Protein AF-A0A399YR48-F1 (afdb_monomer)

Foldseek 3Di:
DDPPPCVVLVVCVVVLVLVVLLVVLVVQCVPPPSQLALSSLLSNLSSCVSVVVNVSSLVSLCSSLVSPVPDPSNVVSVVSNVVD

Nearest PDB structures (foldseek):
  6fdp-assembly1_A  TM=8.894E-01  e=1.713E-01  Homo sapiens
  6fd7-assembly1_A  TM=7.834E-01  e=1.713E-01  Homo sapiens
  9f1d-assembly1_DB  TM=8.749E-01  e=4.301E-01  Homo sapiens
  5l9u-assembly1_X  TM=7.550E-01  e=4.793E-01  Homo sapiens
  4yo3-assembly1_A  TM=8.117E-01  e=1.023E+00  Escherichia coli 042

Sequence (84 aa):
MLWYQFGPYEAYLAGGRYDDVVELANVTLDNQGGRNVEETWFYLGRALAGLGETADAAAAFERAARLNPDSSVGRAARAALGEG

Secondary structure (DSSP, 8-state):
----TTHHHHHHHHTT-HHHHHHHHHHHHHSTTGGG-HHHHHHHHHHHHHHT-HHHHHHHHHHHHHH-TTSHHHHHHHHHHH--

pLDDT: mean 87.21, std 13.98, range [36.09, 97.12]

Mean predicted aligned error: 4.7 Å

Radius of gyration: 11.9 Å; Cα contacts (8 Å, |Δi|>4): 106; chains: 1; bounding box: 27×26×36 Å

Solvent-accessible surface area (backbone atoms only — not comparable to full-atom values): 4441 Å² total; per-residue (Å²): 135,84,73,76,93,52,62,67,49,57,53,27,53,75,67,68,36,29,69,61,27,42,53,52,30,52,58,39,44,69,40,88,74,35,68,76,38,35,63,46,30,34,51,30,13,54,22,30,44,74,73,65,41,54,69,62,12,44,55,24,13,52,50,8,21,69,68,38,51,87,40,76,60,9,43,51,20,50,51,64,63,71,77,115

Structure (mmCIF, N/CA/C/O backbone):
data_AF-A0A399YR48-F1
#
_entry.id   AF-A0A399YR48-F1
#
loop_
_atom_site.group_PDB
_atom_site.id
_atom_site.type_symbol
_atom_site.label_atom_id
_atom_site.label_alt_id
_atom_site.label_comp_id
_atom_site.label_asym_id
_atom_site.label_entity_id
_atom_site.label_seq_id
_atom_site.pdbx_PDB_ins_code
_atom_site.Cartn_x
_atom_site.Cartn_y
_atom_site.Cartn_z
_atom_site.occupancy
_atom_site.B_iso_or_equiv
_atom_site.auth_seq_id
_atom_site.auth_comp_id
_atom_site.auth_asym_id
_atom_site.auth_atom_id
_atom_site.pdbx_PDB_model_num
ATOM 1 N N . MET A 1 1 ? 14.407 -0.516 -23.710 1.00 39.56 1 MET A N 1
ATOM 2 C CA . MET A 1 1 ? 14.539 -0.194 -22.273 1.00 39.56 1 MET A CA 1
ATOM 3 C C . MET A 1 1 ? 13.195 -0.428 -21.609 1.00 39.56 1 MET A C 1
ATOM 5 O O . MET A 1 1 ? 12.253 0.289 -21.916 1.00 39.56 1 MET A O 1
ATOM 9 N N . LEU A 1 2 ? 13.095 -1.486 -20.803 1.00 36.09 2 LEU A N 1
ATOM 10 C CA . LEU A 1 2 ? 11.895 -1.849 -20.050 1.00 36.09 2 LEU A CA 1
ATOM 11 C C . LEU A 1 2 ? 11.765 -0.874 -18.881 1.00 36.09 2 LEU A C 1
ATOM 13 O O . LEU A 1 2 ? 12.635 -0.834 -18.014 1.00 36.09 2 LEU A O 1
ATOM 17 N N . TRP A 1 3 ? 10.726 -0.047 -18.904 1.00 43.69 3 TRP A N 1
ATOM 18 C CA . TRP A 1 3 ? 10.387 0.787 -17.762 1.00 43.69 3 TRP A CA 1
ATOM 19 C C . TRP A 1 3 ? 10.012 -0.126 -16.593 1.00 43.69 3 TRP A C 1
ATOM 21 O O . TRP A 1 3 ? 9.220 -1.053 -16.748 1.00 43.69 3 TRP A O 1
ATOM 31 N N . TYR A 1 4 ? 10.641 0.134 -15.454 1.00 48.53 4 TYR A N 1
ATOM 32 C CA . TYR A 1 4 ? 10.353 -0.418 -14.134 1.00 48.53 4 TYR A CA 1
ATOM 33 C C . TYR A 1 4 ? 8.818 -0.465 -13.923 1.00 48.53 4 TYR A C 1
ATOM 35 O O . TYR A 1 4 ? 8.162 0.577 -13.910 1.00 48.53 4 TYR A O 1
ATOM 43 N N . GLN A 1 5 ? 8.216 -1.661 -13.888 1.00 58.38 5 GLN A N 1
ATOM 44 C CA . GLN A 1 5 ? 6.761 -1.881 -14.023 1.00 58.38 5 GLN A CA 1
ATOM 45 C C . GLN A 1 5 ? 5.954 -1.581 -12.736 1.00 58.38 5 GLN A C 1
ATOM 47 O O . GLN A 1 5 ? 5.135 -2.388 -12.314 1.00 58.38 5 GLN A O 1
ATOM 52 N N . PHE A 1 6 ? 6.136 -0.405 -12.128 1.00 64.12 6 PHE A N 1
ATOM 53 C CA . PHE A 1 6 ? 5.297 0.062 -11.003 1.00 64.12 6 PHE A CA 1
ATOM 54 C C . PHE A 1 6 ? 4.570 1.383 -11.276 1.00 64.12 6 PHE A C 1
ATOM 56 O O . PHE A 1 6 ? 3.643 1.732 -10.551 1.00 64.12 6 PHE A O 1
ATOM 63 N N . GLY A 1 7 ? 4.894 2.067 -12.381 1.00 77.06 7 GLY A N 1
ATOM 64 C CA . GLY A 1 7 ? 4.223 3.308 -12.790 1.00 77.06 7 GLY A CA 1
ATOM 65 C C . GLY A 1 7 ? 2.682 3.250 -12.839 1.00 77.06 7 GLY A C 1
ATOM 66 O O . GLY A 1 7 ? 2.049 4.246 -12.488 1.00 77.06 7 GLY A O 1
ATOM 67 N N . PRO A 1 8 ? 2.039 2.119 -13.207 1.00 83.31 8 PRO A N 1
ATOM 68 C CA . PRO A 1 8 ? 0.581 2.022 -13.155 1.00 83.31 8 PRO A CA 1
ATOM 69 C C . PRO A 1 8 ? 0.007 2.138 -11.735 1.00 83.31 8 PRO A C 1
ATOM 71 O O . PRO A 1 8 ? -1.028 2.776 -11.566 1.00 83.31 8 PRO A O 1
ATOM 74 N N . TYR A 1 9 ? 0.682 1.599 -10.710 1.00 89.56 9 TYR A N 1
ATOM 75 C CA . TYR A 1 9 ? 0.211 1.703 -9.324 1.00 89.56 9 TYR A CA 1
ATOM 76 C C . TYR A 1 9 ? 0.142 3.151 -8.860 1.00 89.56 9 TYR A C 1
ATOM 78 O O . TYR A 1 9 ? -0.863 3.584 -8.299 1.00 89.56 9 TYR A O 1
ATOM 86 N N . GLU A 1 10 ? 1.202 3.914 -9.120 1.00 87.44 10 GLU A N 1
ATOM 87 C CA . GLU A 1 10 ? 1.273 5.323 -8.744 1.00 87.44 10 GLU A CA 1
ATOM 88 C C . GLU A 1 10 ? 0.213 6.148 -9.473 1.00 87.44 10 GLU A C 1
ATOM 90 O O . GLU A 1 10 ? -0.461 6.969 -8.851 1.00 87.44 10 GLU A O 1
ATOM 95 N N . ALA A 1 11 ? 0.023 5.893 -10.770 1.00 90.75 11 ALA A N 1
ATOM 96 C CA . ALA A 1 11 ? -0.976 6.583 -11.575 1.00 90.75 11 ALA A CA 1
ATOM 97 C C . ALA A 1 11 ? -2.407 6.301 -11.091 1.00 90.75 11 ALA A C 1
ATOM 99 O O . ALA A 1 11 ? -3.207 7.230 -10.958 1.00 90.75 11 ALA A O 1
ATOM 100 N N . TYR A 1 12 ? -2.737 5.040 -10.799 1.00 92.19 12 TYR A N 1
ATOM 101 C CA . TYR A 1 12 ? -4.062 4.675 -10.303 1.00 92.19 12 TYR A CA 1
ATOM 102 C C . TYR A 1 12 ? -4.313 5.212 -8.893 1.00 92.19 12 TYR A C 1
ATOM 104 O O . TYR A 1 12 ? -5.363 5.809 -8.659 1.00 92.19 12 TYR A O 1
ATOM 112 N N . LEU A 1 13 ? -3.333 5.125 -7.987 1.00 92.12 13 LEU A N 1
ATOM 113 C CA . LEU A 1 13 ? -3.448 5.720 -6.652 1.00 92.12 13 LEU A CA 1
ATOM 114 C C . LEU A 1 13 ? -3.640 7.235 -6.704 1.00 92.12 13 LEU A C 1
ATOM 116 O O . LEU A 1 13 ? -4.502 7.760 -6.005 1.00 92.12 13 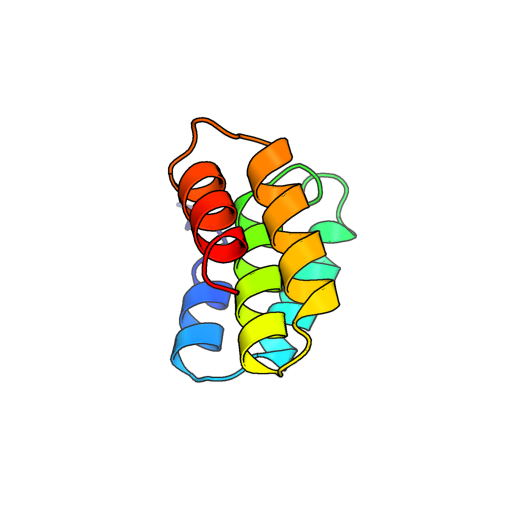LEU A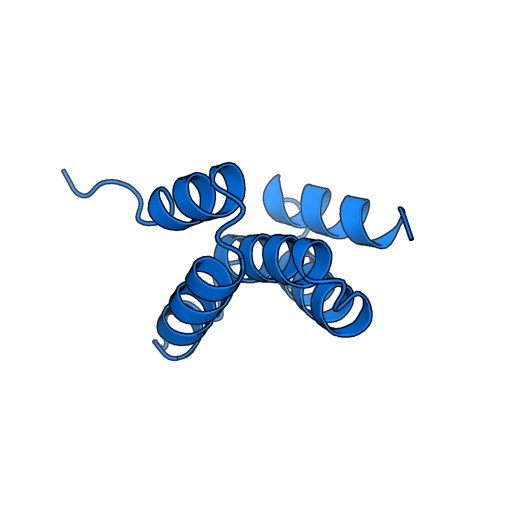 O 1
ATOM 120 N N . ALA A 1 14 ? -2.867 7.943 -7.531 1.00 91.75 14 ALA A N 1
ATOM 121 C CA . ALA A 1 14 ? -3.006 9.390 -7.684 1.00 91.75 14 ALA A CA 1
ATOM 122 C C . ALA A 1 14 ? -4.382 9.784 -8.246 1.00 91.75 14 ALA A C 1
ATOM 124 O O . ALA A 1 14 ? -4.906 10.843 -7.911 1.00 91.75 14 ALA A O 1
ATOM 125 N N . GLY A 1 15 ? -4.979 8.922 -9.074 1.00 93.31 15 GLY A N 1
ATOM 126 C CA . GLY A 1 15 ? -6.334 9.088 -9.593 1.00 93.31 15 GLY A CA 1
ATOM 127 C C . GLY A 1 15 ? -7.450 8.632 -8.647 1.00 93.31 15 GLY A C 1
ATOM 128 O O . GLY A 1 15 ? -8.608 8.692 -9.048 1.00 93.31 15 GLY A O 1
ATOM 129 N N . GLY A 1 16 ? -7.135 8.137 -7.442 1.00 93.81 16 GLY A N 1
ATOM 130 C CA . GLY A 1 16 ? -8.122 7.559 -6.518 1.00 93.81 16 GLY A CA 1
ATOM 131 C C . GLY A 1 16 ? -8.751 6.252 -7.015 1.00 93.81 16 GLY A C 1
ATOM 132 O O . GLY A 1 16 ? -9.786 5.824 -6.512 1.00 93.81 16 GLY A O 1
ATOM 133 N N . ARG A 1 17 ? -8.144 5.617 -8.020 1.00 96.88 17 ARG A N 1
ATOM 134 C CA . ARG A 1 17 ? -8.587 4.359 -8.624 1.00 96.88 17 ARG A CA 1
ATOM 135 C C . ARG A 1 17 ? -8.066 3.179 -7.809 1.00 96.88 17 ARG A C 1
ATOM 137 O O . ARG A 1 17 ? -7.173 2.454 -8.239 1.00 96.88 17 ARG A O 1
ATOM 144 N N . TYR A 1 18 ? -8.568 3.046 -6.588 1.00 96.56 18 TYR A N 1
ATOM 145 C CA . TYR A 1 18 ? -8.065 2.058 -5.637 1.00 96.56 18 TYR A CA 1
ATOM 146 C C . TYR A 1 18 ? -8.365 0.618 -6.066 1.00 96.56 18 TYR A C 1
ATOM 148 O O . TYR A 1 18 ? -7.476 -0.224 -5.981 1.00 96.56 18 TYR A O 1
ATOM 156 N N . ASP A 1 19 ? -9.549 0.342 -6.614 1.00 95.44 19 ASP A N 1
ATOM 157 C CA . ASP A 1 19 ? -9.901 -0.987 -7.129 1.00 95.44 19 ASP A CA 1
ATOM 158 C C . ASP A 1 19 ? -8.943 -1.469 -8.229 1.00 95.44 19 ASP A C 1
ATOM 160 O O . ASP A 1 19 ? -8.503 -2.616 -8.213 1.00 95.44 19 ASP A O 1
ATOM 164 N N . ASP A 1 20 ? -8.531 -0.581 -9.140 1.00 94.25 20 ASP A N 1
ATOM 165 C CA . ASP A 1 20 ? -7.563 -0.915 -10.194 1.00 94.25 20 ASP A CA 1
ATOM 166 C C . ASP A 1 20 ? -6.172 -1.248 -9.630 1.00 94.25 20 ASP A C 1
ATOM 168 O O . ASP A 1 20 ? -5.456 -2.096 -10.165 1.00 94.25 20 ASP A O 1
ATOM 172 N N . VAL A 1 21 ? -5.776 -0.599 -8.529 1.00 95.19 21 VAL A N 1
ATOM 173 C CA . VAL A 1 21 ? -4.528 -0.919 -7.818 1.00 95.19 21 VAL A CA 1
ATOM 174 C C . VAL A 1 21 ? -4.620 -2.300 -7.186 1.00 95.19 21 VAL A C 1
ATOM 176 O O . VAL A 1 21 ? -3.671 -3.073 -7.293 1.00 95.19 21 VAL A O 1
ATOM 179 N N . VAL A 1 22 ? -5.751 -2.616 -6.551 1.00 95.44 22 VAL A N 1
ATOM 180 C CA . VAL A 1 22 ? -5.997 -3.926 -5.937 1.00 95.44 22 VAL A CA 1
ATOM 181 C C . VAL A 1 22 ? -5.982 -5.024 -7.001 1.00 95.44 22 VAL A C 1
ATOM 183 O O . VAL A 1 22 ? -5.309 -6.038 -6.820 1.00 95.44 22 VAL A O 1
ATOM 186 N N . GLU A 1 23 ? -6.658 -4.821 -8.133 1.00 93.62 23 GLU A N 1
ATOM 187 C CA . GLU A 1 23 ? -6.673 -5.780 -9.240 1.00 93.62 23 GLU A CA 1
ATOM 188 C C . GLU A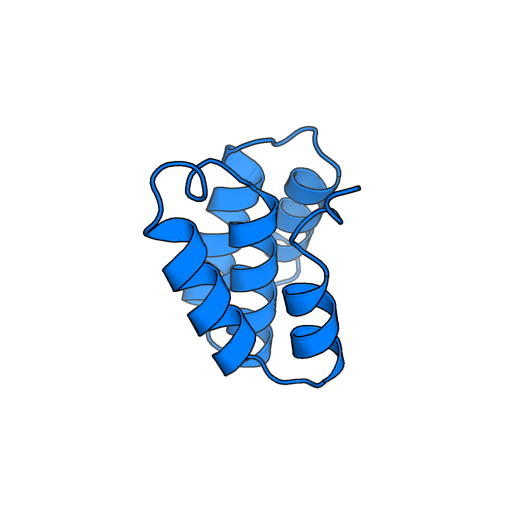 1 23 ? -5.260 -6.021 -9.788 1.00 93.62 23 GLU A C 1
ATOM 190 O O . GLU A 1 23 ? -4.802 -7.165 -9.860 1.00 93.62 23 GLU A O 1
ATOM 195 N N . LEU A 1 24 ? -4.527 -4.948 -10.099 1.00 90.62 24 LEU A N 1
ATOM 196 C CA . LEU A 1 24 ? -3.163 -5.051 -10.609 1.00 90.62 24 LEU A CA 1
ATOM 197 C C . LEU A 1 24 ? -2.219 -5.723 -9.600 1.00 90.62 24 LEU A C 1
ATOM 199 O O . LEU A 1 24 ? -1.372 -6.537 -9.990 1.00 90.62 24 LEU A O 1
ATOM 203 N N . ALA A 1 25 ? -2.380 -5.420 -8.310 1.00 91.25 25 ALA A N 1
ATOM 204 C CA . ALA A 1 25 ? -1.620 -6.047 -7.237 1.00 91.25 25 ALA A CA 1
ATOM 205 C C . ALA A 1 25 ? -1.901 -7.546 -7.182 1.00 91.25 25 ALA A C 1
ATOM 207 O O . ALA A 1 25 ? -0.959 -8.334 -7.197 1.00 91.25 25 ALA A O 1
ATOM 208 N N . ASN A 1 26 ? -3.167 -7.956 -7.213 1.00 90.44 26 ASN A N 1
ATOM 209 C CA . ASN A 1 26 ? -3.548 -9.366 -7.208 1.00 90.44 26 ASN A CA 1
ATOM 210 C C . ASN A 1 26 ? -2.981 -10.123 -8.414 1.00 90.44 26 ASN A C 1
ATOM 212 O O . ASN A 1 26 ? -2.389 -11.187 -8.236 1.00 90.44 26 ASN A O 1
ATOM 216 N N . VAL A 1 27 ? -3.067 -9.556 -9.622 1.00 88.69 27 VAL A N 1
ATOM 217 C CA . VAL A 1 27 ? -2.462 -10.149 -10.831 1.00 88.69 27 VAL A CA 1
ATOM 218 C C . VAL A 1 27 ? -0.945 -10.291 -10.678 1.00 88.69 27 VAL A C 1
ATOM 220 O O . VAL A 1 27 ? -0.362 -11.316 -11.035 1.00 88.69 27 VAL A O 1
ATOM 223 N N . THR A 1 28 ? -0.288 -9.278 -10.112 1.00 85.25 28 THR A N 1
ATOM 224 C CA . THR A 1 28 ? 1.160 -9.305 -9.878 1.00 85.25 28 THR A CA 1
ATOM 225 C C . THR A 1 28 ? 1.540 -10.365 -8.844 1.00 85.25 28 THR A C 1
ATOM 227 O O . THR A 1 28 ? 2.518 -11.084 -9.037 1.00 85.25 28 THR A O 1
ATOM 230 N N . LEU A 1 29 ? 0.767 -10.494 -7.765 1.00 85.69 29 LEU A N 1
ATOM 231 C CA . LEU A 1 29 ? 0.982 -11.473 -6.698 1.00 85.69 29 LEU A CA 1
ATOM 232 C C . LEU A 1 29 ? 0.682 -12.913 -7.140 1.00 85.69 29 LEU A C 1
ATOM 234 O O . LEU A 1 29 ? 1.313 -13.849 -6.642 1.00 85.69 29 LEU A O 1
ATOM 238 N N . ASP A 1 30 ? -0.246 -13.119 -8.072 1.00 85.31 30 ASP A N 1
ATOM 239 C CA . ASP A 1 30 ? -0.510 -14.444 -8.638 1.00 85.31 30 ASP A CA 1
ATOM 240 C C . ASP A 1 30 ? 0.728 -14.979 -9.381 1.00 85.31 30 ASP A C 1
ATOM 242 O O . ASP A 1 30 ? 1.154 -16.125 -9.177 1.00 85.31 30 ASP A O 1
ATOM 246 N N . ASN A 1 31 ? 1.408 -14.095 -10.119 1.00 80.44 31 ASN A N 1
ATOM 247 C CA . ASN A 1 31 ? 2.658 -14.409 -10.794 1.00 80.44 31 ASN A CA 1
ATOM 248 C C . ASN A 1 31 ? 3.780 -14.738 -9.784 1.00 80.44 31 ASN A C 1
ATOM 250 O O . ASN A 1 31 ? 4.047 -13.984 -8.847 1.00 80.44 31 ASN A O 1
ATOM 254 N N . GLN A 1 32 ? 4.490 -15.857 -9.985 1.00 60.31 32 GLN A N 1
ATOM 255 C CA . GLN A 1 32 ? 5.430 -16.415 -8.994 1.00 60.31 32 GLN A CA 1
ATOM 256 C C . GLN A 1 32 ? 6.544 -15.446 -8.550 1.00 60.31 32 GLN A C 1
ATOM 258 O O . GLN A 1 32 ? 7.067 -15.582 -7.446 1.00 60.31 32 GLN A O 1
ATOM 263 N N . GLY A 1 33 ? 6.897 -14.459 -9.381 1.00 67.19 33 GLY A N 1
ATOM 264 C CA . GLY A 1 33 ? 7.880 -13.426 -9.043 1.00 67.19 33 GLY A CA 1
ATOM 265 C C . GLY A 1 33 ? 7.339 -12.270 -8.192 1.00 67.19 33 GLY A C 1
ATOM 266 O O . GLY A 1 33 ? 8.100 -11.682 -7.429 1.00 67.19 33 GLY A O 1
ATOM 267 N N . GLY A 1 34 ? 6.046 -11.946 -8.278 1.00 65.94 34 GLY A N 1
ATOM 268 C CA . GLY A 1 34 ? 5.497 -10.725 -7.678 1.00 65.94 34 GLY A CA 1
ATOM 269 C C . GLY A 1 34 ? 5.251 -10.804 -6.172 1.00 65.94 34 GLY A C 1
ATOM 270 O O . GLY A 1 34 ? 5.273 -9.777 -5.497 1.00 65.94 34 GLY A O 1
ATOM 271 N N . ARG A 1 35 ? 5.105 -12.012 -5.605 1.00 69.50 35 ARG A N 1
ATOM 272 C CA . ARG A 1 35 ? 4.891 -12.214 -4.151 1.00 69.50 35 ARG A CA 1
ATOM 273 C C . ARG A 1 35 ? 6.059 -11.770 -3.282 1.00 69.50 35 ARG A C 1
ATOM 275 O O . ARG A 1 35 ? 5.855 -11.511 -2.096 1.00 69.50 35 ARG A O 1
ATOM 282 N N . ASN A 1 36 ? 7.253 -11.705 -3.864 1.00 75.00 36 ASN A N 1
ATOM 283 C CA . ASN A 1 36 ? 8.489 -11.333 -3.180 1.00 75.00 36 ASN A CA 1
ATOM 284 C C . ASN A 1 36 ? 8.862 -9.861 -3.398 1.00 75.00 36 ASN A C 1
ATOM 286 O O . ASN A 1 36 ? 9.978 -9.473 -3.077 1.00 75.00 36 ASN A O 1
ATOM 290 N N . VAL A 1 37 ? 7.948 -9.060 -3.949 1.00 84.62 37 VAL A N 1
ATOM 291 C CA . VAL A 1 37 ? 8.162 -7.637 -4.209 1.00 84.62 37 VAL A CA 1
ATOM 292 C C . VAL A 1 37 ? 7.43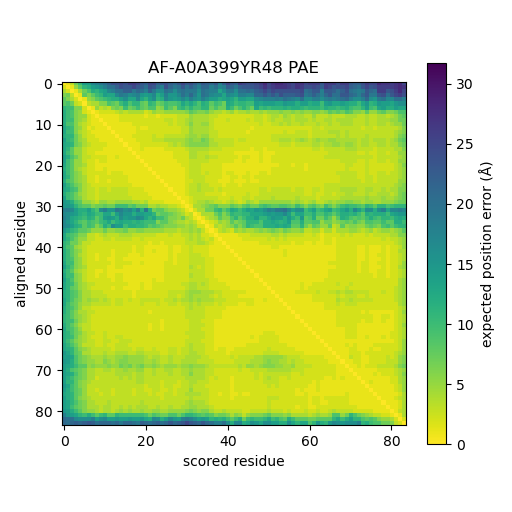5 -6.825 -3.143 1.00 84.62 37 VAL A C 1
ATOM 294 O O . VAL A 1 37 ? 6.203 -6.818 -3.101 1.00 84.62 37 VAL A O 1
ATOM 297 N N . GLU A 1 38 ? 8.177 -6.132 -2.280 1.00 89.00 38 GLU A N 1
ATOM 298 C CA . GLU A 1 38 ? 7.601 -5.307 -1.213 1.00 89.00 38 GLU A CA 1
ATOM 299 C C . GLU A 1 38 ? 6.735 -4.158 -1.750 1.00 89.00 38 GLU A C 1
ATOM 301 O O . GLU A 1 38 ? 5.732 -3.806 -1.130 1.00 89.00 38 GLU A O 1
ATOM 306 N N . GLU A 1 39 ? 7.076 -3.623 -2.928 1.00 91.00 39 GLU A N 1
ATOM 307 C CA . GLU A 1 39 ? 6.346 -2.544 -3.606 1.00 91.00 39 GLU A CA 1
ATOM 308 C C . GLU A 1 39 ? 4.895 -2.931 -3.905 1.00 91.00 39 GLU A C 1
ATOM 310 O O . GLU A 1 39 ? 3.982 -2.160 -3.615 1.00 91.00 39 GLU A O 1
ATOM 315 N N . THR A 1 40 ? 4.659 -4.152 -4.395 1.00 92.06 40 THR A N 1
ATOM 316 C CA . THR A 1 40 ? 3.309 -4.652 -4.700 1.00 92.06 40 THR A CA 1
ATOM 317 C C . THR A 1 40 ? 2.425 -4.668 -3.453 1.00 92.06 40 THR A C 1
ATOM 319 O O . THR A 1 40 ? 1.296 -4.182 -3.476 1.00 92.06 40 THR A O 1
ATOM 322 N N . TRP A 1 41 ? 2.956 -5.177 -2.338 1.00 94.56 41 TRP A N 1
ATOM 323 C CA . TRP A 1 41 ? 2.243 -5.217 -1.060 1.00 94.56 41 TRP A CA 1
ATOM 324 C C . TRP A 1 41 ? 2.019 -3.819 -0.476 1.00 94.56 41 TRP A C 1
ATOM 326 O O . TRP A 1 41 ? 0.970 -3.552 0.105 1.00 94.56 41 TRP A O 1
ATOM 336 N N . PHE A 1 42 ? 2.973 -2.904 -0.656 1.00 95.12 42 PHE A N 1
ATOM 337 C CA . PHE A 1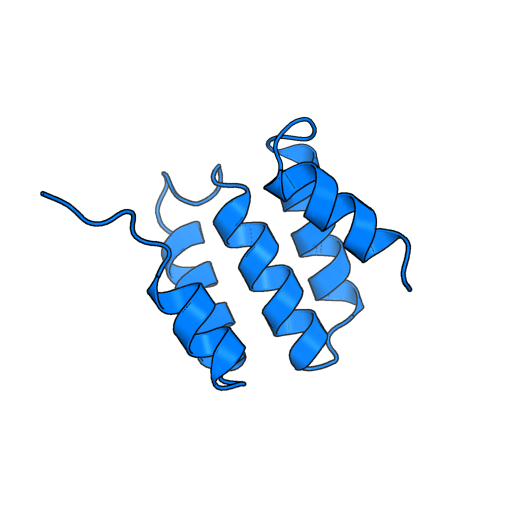 42 ? 2.835 -1.524 -0.202 1.00 95.12 42 PHE A CA 1
ATOM 338 C C . PHE A 1 42 ? 1.743 -0.770 -0.969 1.00 95.12 42 PHE A C 1
ATOM 340 O O . PH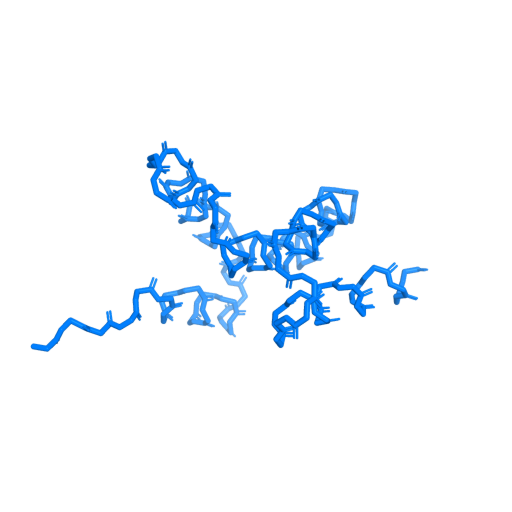E A 1 42 ? 0.900 -0.117 -0.354 1.00 95.12 42 PHE A O 1
ATOM 347 N N . TYR A 1 43 ? 1.717 -0.876 -2.300 1.00 95.00 43 TYR A N 1
ATOM 348 C CA . TYR A 1 43 ? 0.677 -0.238 -3.108 1.00 95.00 43 TYR A CA 1
ATOM 349 C C . TYR A 1 43 ? -0.707 -0.840 -2.851 1.00 95.00 43 TYR A C 1
ATOM 351 O O . TYR A 1 43 ? -1.673 -0.082 -2.748 1.00 95.00 43 TYR A O 1
ATOM 359 N N . LEU A 1 44 ? -0.792 -2.159 -2.645 1.00 95.56 44 LEU A N 1
ATOM 360 C CA . LEU A 1 44 ? -2.018 -2.821 -2.197 1.00 95.56 44 LEU A CA 1
ATOM 361 C C . LEU A 1 44 ? -2.513 -2.235 -0.867 1.00 95.56 44 LEU A C 1
ATOM 363 O O . LEU A 1 44 ? -3.664 -1.820 -0.775 1.00 95.56 44 LEU A O 1
ATOM 367 N N . GLY A 1 45 ? -1.635 -2.116 0.134 1.00 96.31 45 GLY A N 1
ATOM 368 C CA . GLY A 1 45 ? -1.992 -1.529 1.428 1.00 96.31 45 GLY A CA 1
ATOM 369 C C . GLY A 1 45 ? -2.502 -0.091 1.312 1.00 96.31 45 GLY A C 1
ATOM 370 O O . GLY A 1 45 ? -3.501 0.267 1.932 1.00 96.31 45 GLY A O 1
ATOM 371 N N . ARG A 1 46 ? -1.877 0.733 0.460 1.00 96.12 46 ARG A N 1
ATOM 372 C CA . ARG A 1 46 ? -2.334 2.111 0.208 1.00 96.12 46 ARG A CA 1
ATOM 373 C C . ARG A 1 46 ? -3.717 2.164 -0.432 1.00 96.12 46 ARG A C 1
ATOM 375 O O . ARG A 1 46 ? -4.500 3.043 -0.080 1.00 96.12 46 ARG A O 1
ATOM 382 N N . ALA A 1 47 ? -4.007 1.261 -1.364 1.00 97.12 47 ALA A N 1
ATOM 383 C CA . ALA A 1 47 ? -5.312 1.203 -2.009 1.00 97.12 47 ALA A CA 1
ATOM 384 C C . ALA A 1 47 ? -6.405 0.735 -1.049 1.00 97.12 47 ALA A C 1
ATOM 386 O O . ALA A 1 47 ? -7.430 1.400 -0.939 1.00 97.12 47 ALA A O 1
ATOM 387 N N . LEU A 1 48 ? -6.150 -0.333 -0.291 1.00 97.12 48 LEU A N 1
ATOM 388 C CA . LEU A 1 48 ? -7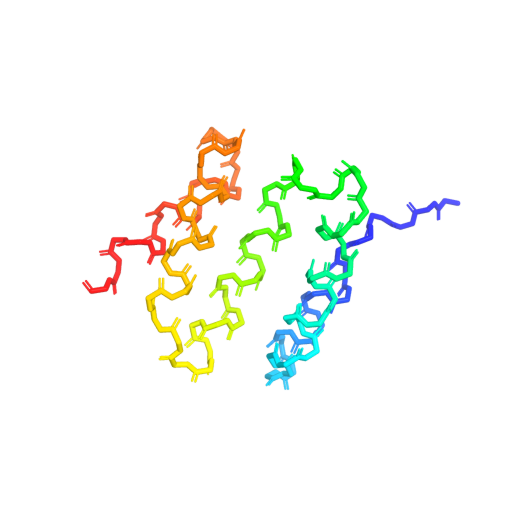.067 -0.840 0.733 1.00 97.12 48 LEU A CA 1
ATOM 389 C C . LEU A 1 48 ? -7.356 0.223 1.801 1.00 97.12 48 LEU A C 1
ATOM 391 O O . LEU A 1 48 ? -8.507 0.440 2.166 1.00 97.12 48 LEU A O 1
ATOM 395 N N . ALA A 1 49 ? -6.336 0.972 2.236 1.00 95.88 49 ALA A N 1
ATOM 396 C CA . ALA A 1 49 ? -6.527 2.100 3.145 1.00 95.88 49 ALA A CA 1
ATOM 397 C C . ALA A 1 49 ? -7.409 3.200 2.522 1.00 95.88 49 ALA A C 1
ATOM 399 O O . ALA A 1 49 ? -8.285 3.734 3.197 1.00 95.88 49 ALA A O 1
ATOM 400 N N . GLY A 1 50 ? -7.215 3.507 1.234 1.00 94.75 50 GLY A N 1
ATOM 401 C CA . GLY A 1 50 ? -8.056 4.443 0.479 1.00 94.75 50 GLY A CA 1
ATOM 402 C C . GLY A 1 50 ? -9.513 3.990 0.324 1.00 94.75 50 GLY A C 1
ATOM 403 O O . GLY A 1 50 ? -10.404 4.835 0.268 1.00 94.75 50 GLY A O 1
ATOM 404 N N . LEU A 1 51 ? -9.759 2.676 0.317 1.00 96.19 51 LEU A N 1
ATOM 405 C CA . LEU A 1 51 ? -11.093 2.063 0.321 1.00 96.19 51 LEU A CA 1
ATOM 406 C C . LEU A 1 51 ? -11.717 1.971 1.725 1.00 96.19 51 LEU A C 1
ATOM 408 O O . LEU A 1 51 ? -12.896 1.649 1.852 1.00 96.19 51 LEU A O 1
ATOM 412 N N . GLY A 1 52 ? -10.954 2.268 2.782 1.00 95.44 52 GLY A N 1
ATOM 413 C CA . GLY A 1 52 ? -11.390 2.116 4.172 1.00 95.4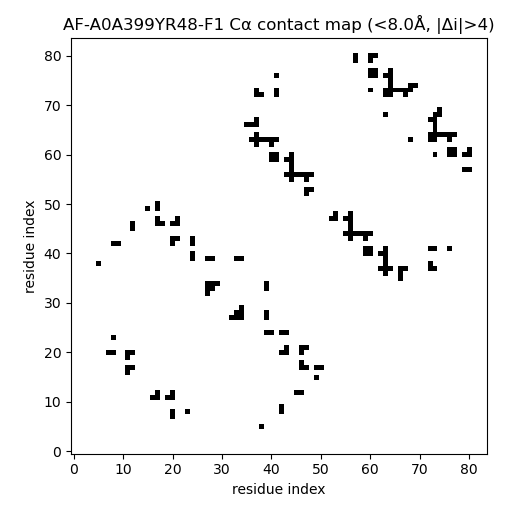4 52 GLY A CA 1
ATOM 414 C C . GLY A 1 52 ? -11.255 0.692 4.723 1.00 95.44 52 GLY A C 1
ATOM 415 O O . GLY A 1 52 ? -11.689 0.427 5.843 1.00 95.44 52 GLY A O 1
ATOM 416 N N . GLU A 1 53 ? -10.618 -0.220 3.988 1.00 95.88 53 GLU A N 1
ATOM 417 C CA . GLU A 1 53 ? -10.331 -1.592 4.419 1.00 95.88 53 GLU A CA 1
ATOM 418 C C . GLU A 1 53 ? -9.071 -1.628 5.295 1.00 95.88 53 GLU A C 1
ATOM 420 O O . GLU A 1 53 ? -8.022 -2.158 4.931 1.00 95.88 53 GLU A O 1
ATOM 425 N N . THR A 1 54 ? -9.153 -1.003 6.472 1.00 93.81 54 THR A N 1
ATOM 426 C CA . THR A 1 54 ? -7.995 -0.757 7.348 1.00 93.81 54 THR A CA 1
ATOM 427 C C . THR A 1 54 ? -7.300 -2.041 7.812 1.00 93.81 54 THR A C 1
ATOM 429 O O . THR A 1 54 ? -6.076 -2.063 7.936 1.00 93.81 54 THR A O 1
ATOM 432 N N . ALA A 1 55 ? -8.056 -3.116 8.057 1.00 95.25 55 ALA A N 1
ATOM 433 C CA . ALA A 1 55 ? -7.497 -4.392 8.506 1.00 95.25 55 ALA A CA 1
ATOM 434 C C . ALA A 1 55 ? -6.637 -5.052 7.414 1.00 95.25 55 ALA A C 1
ATOM 436 O O . ALA A 1 55 ? -5.483 -5.411 7.661 1.00 95.25 55 ALA A O 1
ATOM 437 N N . ASP A 1 56 ? -7.165 -5.153 6.195 1.00 95.62 56 ASP A N 1
ATOM 438 C CA . ASP A 1 56 ? -6.447 -5.708 5.048 1.00 95.62 56 ASP A CA 1
ATOM 439 C C . ASP A 1 56 ? -5.280 -4.808 4.623 1.00 95.62 56 ASP A C 1
ATOM 441 O O . ASP A 1 56 ? -4.199 -5.302 4.285 1.00 95.62 56 ASP A O 1
ATOM 445 N N . ALA A 1 57 ? -5.443 -3.486 4.731 1.00 96.88 57 ALA A N 1
ATOM 446 C CA . ALA A 1 57 ? -4.362 -2.534 4.511 1.00 96.88 57 ALA A CA 1
ATOM 447 C C . ALA A 1 57 ? -3.180 -2.787 5.456 1.00 96.88 57 ALA A C 1
ATOM 449 O O . ALA A 1 57 ? -2.033 -2.874 5.007 1.00 96.88 57 ALA A O 1
ATOM 450 N N . ALA A 1 58 ? -3.454 -2.962 6.753 1.00 96.38 58 ALA A N 1
ATOM 451 C CA . ALA A 1 58 ? -2.431 -3.282 7.740 1.00 96.38 58 ALA A CA 1
ATOM 452 C C . ALA A 1 58 ? -1.728 -4.607 7.402 1.00 96.38 58 ALA A C 1
ATOM 454 O O . ALA A 1 58 ? -0.499 -4.652 7.339 1.00 96.38 58 ALA A O 1
ATOM 455 N N . ALA A 1 59 ? -2.480 -5.659 7.069 1.00 96.38 59 ALA A N 1
ATOM 456 C CA . ALA A 1 59 ? -1.896 -6.946 6.691 1.00 96.38 59 ALA A CA 1
ATOM 457 C C . ALA A 1 59 ? -0.957 -6.833 5.469 1.00 96.38 59 ALA A C 1
ATOM 459 O O . ALA A 1 59 ? 0.128 -7.433 5.446 1.00 96.38 59 ALA A O 1
ATOM 460 N N . ALA A 1 60 ? -1.335 -6.030 4.470 1.00 95.75 60 ALA A N 1
ATOM 461 C CA . ALA A 1 60 ? -0.517 -5.769 3.289 1.00 95.75 60 ALA A CA 1
ATOM 462 C C . ALA A 1 60 ? 0.761 -4.980 3.634 1.00 95.75 60 ALA A C 1
ATOM 464 O O . ALA A 1 60 ? 1.861 -5.376 3.234 1.00 95.75 60 ALA A O 1
ATOM 465 N N . PHE A 1 61 ? 0.658 -3.924 4.446 1.00 96.50 61 PHE A N 1
ATOM 466 C CA . PHE A 1 61 ? 1.821 -3.161 4.906 1.00 96.50 61 PHE A CA 1
ATOM 467 C C . PHE A 1 61 ? 2.776 -3.998 5.753 1.00 96.50 61 PHE A C 1
ATOM 469 O O . PHE A 1 61 ? 3.992 -3.944 5.562 1.00 96.50 61 PHE A O 1
ATOM 476 N N . GLU A 1 62 ? 2.251 -4.839 6.637 1.00 96.06 62 GLU A N 1
ATOM 477 C CA . GLU A 1 62 ? 3.070 -5.777 7.393 1.00 96.06 62 GLU A CA 1
ATOM 478 C C . GLU A 1 62 ? 3.838 -6.723 6.468 1.00 96.06 62 GLU A C 1
ATOM 480 O O . GLU A 1 62 ? 5.006 -7.040 6.714 1.00 96.06 62 GLU A O 1
ATOM 485 N N . ARG A 1 63 ? 3.208 -7.189 5.383 1.00 95.12 63 ARG A N 1
ATOM 486 C CA . ARG A 1 63 ? 3.876 -8.059 4.415 1.00 95.12 63 ARG A CA 1
ATOM 487 C C . ARG A 1 63 ? 4.997 -7.328 3.679 1.00 95.12 63 ARG A C 1
ATOM 489 O O . ARG A 1 63 ? 6.088 -7.892 3.589 1.00 95.12 63 ARG A O 1
ATOM 496 N N . ALA A 1 64 ? 4.765 -6.090 3.243 1.00 94.81 64 ALA A N 1
ATOM 497 C CA . ALA A 1 64 ? 5.784 -5.239 2.627 1.00 94.81 64 ALA A CA 1
ATOM 498 C C . ALA A 1 64 ? 6.975 -4.995 3.573 1.00 94.81 64 ALA A C 1
ATOM 500 O O . ALA A 1 64 ? 8.126 -5.210 3.196 1.00 94.81 64 ALA A O 1
ATOM 501 N N . ALA A 1 65 ? 6.702 -4.638 4.832 1.00 95.12 65 ALA A N 1
ATOM 502 C CA . ALA A 1 65 ? 7.729 -4.407 5.847 1.00 95.12 65 ALA A CA 1
ATOM 503 C C . ALA A 1 65 ? 8.540 -5.672 6.177 1.00 95.12 65 ALA A C 1
ATOM 505 O O . ALA A 1 65 ? 9.731 -5.580 6.463 1.00 95.12 65 ALA A O 1
ATOM 506 N N . ARG A 1 66 ? 7.923 -6.862 6.123 1.00 94.94 66 ARG A N 1
ATOM 507 C CA . ARG A 1 66 ? 8.613 -8.143 6.359 1.00 94.94 66 ARG A CA 1
ATOM 508 C C . ARG A 1 66 ? 9.505 -8.585 5.202 1.00 94.94 66 ARG A C 1
ATOM 510 O O . ARG A 1 66 ? 10.474 -9.293 5.450 1.00 94.94 66 ARG A O 1
ATOM 517 N N . LEU A 1 67 ? 9.159 -8.241 3.961 1.00 91.88 67 LEU A N 1
ATOM 518 C CA . LEU A 1 67 ? 9.924 -8.663 2.783 1.00 91.88 67 LEU A CA 1
ATOM 519 C C . LEU A 1 67 ? 11.285 -7.972 2.714 1.00 91.88 67 LEU A C 1
ATOM 521 O O . LEU A 1 67 ? 12.291 -8.637 2.482 1.00 91.88 67 LEU A O 1
ATOM 525 N N . ASN A 1 68 ? 11.314 -6.661 2.950 1.00 90.31 68 ASN A N 1
ATOM 526 C CA . ASN A 1 68 ? 12.552 -5.892 2.937 1.00 90.31 68 ASN A CA 1
ATOM 527 C C . ASN A 1 68 ? 12.489 -4.719 3.933 1.00 90.31 68 ASN A C 1
ATOM 529 O O . ASN A 1 68 ? 12.202 -3.585 3.540 1.00 90.31 68 ASN A O 1
ATOM 533 N N . PRO A 1 69 ? 12.722 -4.969 5.234 1.00 91.00 69 PRO A N 1
ATOM 534 C CA . PRO A 1 69 ? 12.502 -3.979 6.291 1.00 91.00 69 PRO A CA 1
ATOM 535 C C . PRO A 1 69 ? 13.405 -2.743 6.186 1.00 91.00 69 PRO A C 1
ATOM 537 O O . PRO A 1 69 ? 12.991 -1.656 6.587 1.00 91.00 69 PRO A O 1
ATOM 540 N N . ASP A 1 70 ? 14.615 -2.891 5.643 1.00 91.81 70 ASP A N 1
ATOM 541 C CA . ASP A 1 70 ? 15.598 -1.806 5.513 1.00 91.81 70 ASP A CA 1
ATOM 542 C C . ASP A 1 70 ? 15.400 -0.962 4.239 1.00 91.81 70 ASP A C 1
ATOM 544 O O . ASP A 1 70 ? 15.913 0.161 4.125 1.00 91.81 70 ASP A O 1
ATOM 548 N N . SER A 1 71 ? 14.597 -1.459 3.293 1.00 91.69 71 SER A N 1
ATOM 549 C CA . SER A 1 71 ? 14.196 -0.718 2.097 1.00 91.69 71 SER A CA 1
ATOM 550 C C . SER A 1 71 ? 13.419 0.550 2.453 1.00 91.69 71 SER A C 1
ATOM 552 O O . SER A 1 71 ? 12.810 0.673 3.521 1.00 91.69 71 SER A O 1
ATOM 554 N N . SER A 1 72 ? 13.427 1.528 1.547 1.00 92.31 72 SER A N 1
ATOM 555 C CA . SER A 1 72 ? 12.568 2.714 1.658 1.00 92.31 72 SER A CA 1
ATOM 556 C C . SER A 1 72 ? 11.095 2.313 1.767 1.00 92.31 72 SER A C 1
ATOM 558 O O . SER A 1 72 ? 10.373 2.858 2.599 1.00 92.31 72 SER A O 1
ATOM 560 N N . VAL A 1 73 ? 10.678 1.311 0.990 1.00 91.81 73 VAL A N 1
ATOM 561 C CA . VAL A 1 73 ? 9.305 0.794 0.956 1.00 91.81 73 VAL A CA 1
ATOM 562 C C . VAL A 1 73 ? 8.951 0.076 2.255 1.00 91.81 73 VAL A C 1
ATOM 564 O O . VAL A 1 73 ? 7.901 0.345 2.829 1.00 91.81 73 VAL A O 1
ATOM 567 N N . GLY A 1 74 ? 9.833 -0.786 2.772 1.00 93.19 74 GLY A N 1
ATOM 568 C CA . GLY A 1 74 ? 9.589 -1.490 4.034 1.00 93.19 74 GLY A CA 1
ATOM 569 C C . GLY A 1 74 ? 9.482 -0.543 5.231 1.00 93.19 74 GLY A C 1
ATOM 570 O O . GLY A 1 74 ? 8.595 -0.698 6.073 1.00 93.19 74 GLY A O 1
ATOM 571 N N . ARG A 1 75 ? 10.318 0.502 5.272 1.00 95.06 75 ARG A N 1
ATOM 572 C CA . ARG A 1 75 ? 10.217 1.567 6.280 1.00 95.06 75 ARG A CA 1
ATOM 573 C C . ARG A 1 75 ? 8.933 2.380 6.142 1.00 95.06 75 ARG A C 1
ATOM 575 O O . ARG A 1 75 ? 8.291 2.647 7.154 1.00 95.06 75 ARG A O 1
ATOM 582 N N . ALA A 1 76 ? 8.539 2.730 4.917 1.00 94.44 76 ALA A N 1
ATOM 583 C CA . ALA A 1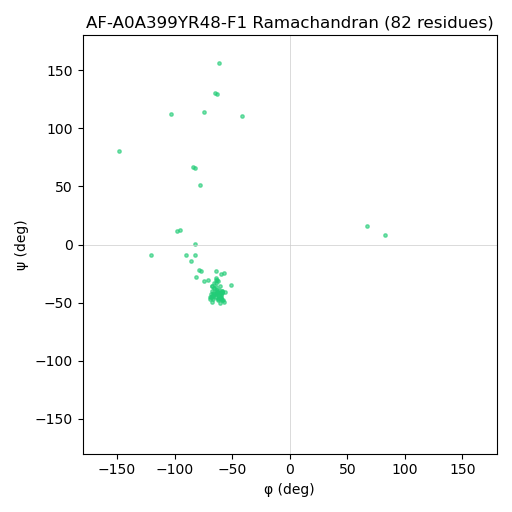 76 ? 7.281 3.429 4.659 1.00 94.44 76 ALA A CA 1
ATOM 584 C C . ALA A 1 76 ? 6.064 2.583 5.066 1.00 94.44 76 ALA A C 1
ATOM 586 O O . ALA A 1 76 ? 5.151 3.089 5.712 1.00 94.44 76 ALA A O 1
ATOM 587 N N . ALA A 1 77 ? 6.077 1.285 4.761 1.00 94.62 77 ALA A N 1
ATOM 588 C CA . ALA A 1 77 ? 5.030 0.355 5.165 1.00 94.62 77 ALA A CA 1
ATOM 589 C C . ALA A 1 77 ? 4.933 0.235 6.693 1.00 94.62 77 ALA A C 1
ATOM 591 O O . ALA A 1 77 ? 3.844 0.258 7.256 1.00 94.62 77 ALA A O 1
ATOM 592 N N . ARG A 1 78 ? 6.073 0.182 7.391 1.00 94.62 78 ARG A N 1
ATOM 593 C CA . ARG A 1 78 ? 6.096 0.169 8.858 1.00 94.62 78 ARG A CA 1
ATOM 594 C C . ARG A 1 78 ? 5.585 1.475 9.465 1.00 94.62 78 ARG A C 1
ATOM 596 O O . ARG A 1 78 ? 4.914 1.426 10.490 1.00 94.62 78 ARG A O 1
ATOM 603 N N . ALA A 1 79 ? 5.893 2.616 8.851 1.00 94.94 79 ALA A N 1
ATOM 604 C CA . ALA A 1 79 ? 5.337 3.897 9.271 1.00 94.94 79 ALA A CA 1
ATOM 605 C C . ALA A 1 79 ? 3.806 3.903 9.128 1.00 94.94 79 ALA A C 1
ATOM 607 O O . ALA A 1 79 ? 3.121 4.258 10.077 1.00 94.94 79 ALA A O 1
ATOM 608 N N . ALA A 1 80 ? 3.270 3.398 8.011 1.00 92.56 80 ALA A N 1
ATOM 609 C CA . ALA A 1 80 ? 1.826 3.315 7.777 1.00 92.56 80 ALA A CA 1
ATOM 610 C C . ALA A 1 80 ? 1.067 2.460 8.815 1.00 92.56 80 ALA A C 1
ATOM 612 O O . ALA A 1 80 ? -0.110 2.702 9.054 1.00 92.56 80 ALA A O 1
ATOM 613 N N . LEU A 1 81 ? 1.729 1.493 9.462 1.00 91.00 81 LEU A N 1
ATOM 614 C CA . LEU A 1 81 ? 1.146 0.689 10.547 1.00 91.00 81 LEU A CA 1
ATOM 615 C C . LEU A 1 81 ? 1.060 1.420 11.894 1.00 91.00 81 LEU A C 1
ATOM 617 O O . LEU A 1 81 ? 0.293 1.006 12.757 1.00 91.00 81 LEU A O 1
ATOM 621 N N . GLY A 1 82 ? 1.884 2.448 12.107 1.00 83.12 82 GLY A N 1
ATOM 622 C CA . GLY A 1 82 ? 1.935 3.206 13.361 1.00 83.12 82 GLY A CA 1
ATOM 623 C C . GLY A 1 82 ? 0.997 4.413 13.406 1.00 83.12 82 GLY A C 1
ATOM 624 O O . GLY A 1 82 ? 0.855 5.014 14.465 1.00 83.12 82 GLY A O 1
ATOM 625 N N . GLU A 1 83 ? 0.379 4.763 12.276 1.00 67.81 83 GLU A N 1
ATOM 626 C CA . GLU A 1 83 ? -0.478 5.947 12.103 1.00 67.81 83 GLU A CA 1
ATOM 627 C C . GLU A 1 83 ? -1.984 5.638 12.295 1.00 67.81 83 GLU A C 1
ATOM 629 O O . GLU A 1 83 ? -2.827 6.450 11.915 1.00 67.81 83 GLU A O 1
ATOM 634 N N . GLY A 1 84 ? -2.328 4.461 12.839 1.00 54.56 84 GLY A N 1
ATOM 635 C CA . GLY A 1 84 ? -3.705 3.968 13.019 1.00 54.56 84 GLY A CA 1
ATOM 636 C C . GLY A 1 84 ? -4.260 4.115 14.430 1.00 54.56 84 GLY A C 1
ATOM 637 O O . GLY A 1 84 ? -3.495 3.888 15.394 1.00 54.56 84 GLY A O 1
#